Protein AF-A0A2M8PL30-F1 (afdb_monomer)

Nearest PDB structures (foldseek):
  5jos-assembly1_A  TM=9.582E-01  e=1.089E-04  synthetic construct
  6wup-assembly1_A  TM=9.453E-01  e=1.089E-04  synthetic construct
  5tuj-assembly1_C  TM=9.606E-01  e=1.430E-04  unidentified
  6svf-assembly1_A  TM=9.365E-01  e=1.089E-04  Thermotoga maritima MSB8
  6bqe-assembly1_C  TM=9.621E-01  e=5.214E-04  Pseudomonas aeruginosa

Structure (mmCIF, N/CA/C/O backbone):
data_AF-A0A2M8PL30-F1
#
_entry.id   AF-A0A2M8PL30-F1
#
loop_
_atom_site.group_PDB
_atom_site.id
_atom_site.type_symbol
_atom_site.label_atom_id
_atom_site.label_alt_id
_atom_site.label_comp_id
_atom_site.label_asym_id
_atom_site.label_entity_id
_atom_site.label_seq_id
_atom_site.pdbx_PDB_ins_code
_atom_site.Cartn_x
_atom_site.Cartn_y
_atom_site.Cartn_z
_atom_site.occupancy
_atom_site.B_iso_or_equiv
_atom_site.auth_seq_id
_atom_site.auth_comp_id
_atom_site.auth_asym_id
_atom_site.auth_atom_id
_atom_site.pdbx_PDB_model_num
ATOM 1 N N . MET A 1 1 ? 28.197 27.967 27.661 1.00 59.06 1 MET A N 1
ATOM 2 C CA . MET A 1 1 ? 27.231 27.358 26.711 1.00 59.06 1 MET A CA 1
ATOM 3 C C . MET A 1 1 ? 25.928 26.830 27.329 1.00 59.06 1 MET A C 1
ATOM 5 O O . MET A 1 1 ? 24.943 26.802 26.609 1.00 59.06 1 MET A O 1
ATOM 9 N N . MET A 1 2 ? 25.838 26.479 28.623 1.00 58.34 2 MET A N 1
ATOM 10 C CA . MET A 1 2 ? 24.555 26.060 29.242 1.00 58.34 2 MET A CA 1
ATOM 11 C C . MET A 1 2 ? 23.540 27.201 29.469 1.00 58.34 2 MET A C 1
ATOM 13 O O . MET A 1 2 ? 22.342 26.984 29.352 1.00 58.34 2 MET A O 1
ATOM 17 N N . LYS A 1 3 ? 24.000 28.436 29.721 1.00 50.94 3 LYS A N 1
ATOM 18 C CA . LYS A 1 3 ? 23.126 29.600 29.983 1.00 50.94 3 LYS A CA 1
ATOM 19 C C . LYS A 1 3 ? 22.317 30.056 28.756 1.00 50.94 3 LYS A C 1
ATOM 21 O O . LYS A 1 3 ? 21.175 30.465 28.899 1.00 50.94 3 LYS A O 1
ATOM 26 N N . ILE A 1 4 ? 22.877 29.907 27.553 1.00 60.88 4 ILE A N 1
ATOM 27 C CA . ILE A 1 4 ? 22.207 30.225 26.278 1.00 60.88 4 ILE A CA 1
ATOM 28 C C . ILE A 1 4 ? 21.094 29.220 25.942 1.00 60.88 4 ILE A C 1
ATOM 30 O O . ILE A 1 4 ? 20.073 29.605 25.386 1.00 60.88 4 ILE A O 1
ATOM 34 N N . ARG A 1 5 ? 21.244 27.950 26.347 1.00 57.50 5 ARG A N 1
ATOM 35 C CA . ARG A 1 5 ? 20.216 26.910 26.165 1.00 57.50 5 ARG A CA 1
ATOM 36 C C . ARG A 1 5 ? 19.041 27.076 27.133 1.00 57.50 5 ARG A C 1
ATOM 38 O O . ARG A 1 5 ? 17.899 26.889 26.737 1.00 57.50 5 ARG A O 1
ATOM 45 N N . ILE A 1 6 ? 19.318 27.492 28.371 1.00 62.59 6 ILE A N 1
ATOM 46 C CA . ILE A 1 6 ? 18.287 27.808 29.373 1.00 62.59 6 ILE A CA 1
ATOM 47 C C . ILE A 1 6 ? 17.517 29.079 28.977 1.00 62.59 6 ILE A C 1
ATOM 49 O O . ILE A 1 6 ? 16.296 29.110 29.084 1.00 62.59 6 ILE A O 1
ATOM 53 N N . LEU A 1 7 ? 18.204 30.093 28.436 1.00 59.16 7 LEU A N 1
ATOM 54 C CA . LEU A 1 7 ? 17.562 31.317 27.945 1.00 59.16 7 LEU A CA 1
ATOM 55 C C . LEU A 1 7 ? 16.676 31.060 26.710 1.00 59.16 7 LEU A C 1
ATOM 57 O O . LEU A 1 7 ? 15.587 31.618 26.616 1.00 59.16 7 LEU A O 1
ATOM 61 N N . ALA A 1 8 ? 17.097 30.169 25.805 1.00 61.31 8 ALA A N 1
ATOM 62 C CA . ALA A 1 8 ? 16.302 29.771 24.640 1.00 61.31 8 ALA A CA 1
ATOM 63 C C . ALA A 1 8 ? 15.040 28.966 25.014 1.00 61.31 8 ALA A C 1
ATOM 65 O O . ALA A 1 8 ? 13.992 29.160 24.403 1.00 61.31 8 ALA A O 1
ATOM 66 N N . LEU A 1 9 ? 15.105 28.111 26.043 1.00 60.62 9 LEU A N 1
ATOM 67 C CA . LEU A 1 9 ? 13.943 27.353 26.530 1.00 60.62 9 LEU A CA 1
ATOM 68 C C . LEU A 1 9 ? 12.909 28.245 27.239 1.00 60.62 9 LEU A C 1
ATOM 70 O O . LEU A 1 9 ? 11.710 28.053 27.049 1.00 60.62 9 LEU A O 1
ATOM 74 N N . ILE A 1 10 ? 13.351 29.265 27.984 1.00 64.31 10 ILE A N 1
ATOM 75 C CA . ILE A 1 10 ? 12.450 30.241 28.625 1.00 64.31 10 ILE A CA 1
ATOM 76 C C . ILE A 1 10 ? 11.793 31.156 27.576 1.00 64.31 10 ILE A C 1
ATOM 78 O O . ILE A 1 10 ? 10.598 31.428 27.665 1.00 64.31 10 ILE A O 1
ATOM 82 N N . ALA A 1 11 ? 12.534 31.565 26.540 1.00 59.12 11 ALA A N 1
ATOM 83 C CA . ALA A 1 11 ? 11.985 32.346 25.430 1.00 59.12 11 ALA A CA 1
ATOM 84 C C . ALA A 1 11 ? 10.954 31.553 24.602 1.00 59.12 11 ALA A C 1
ATOM 86 O O . ALA A 1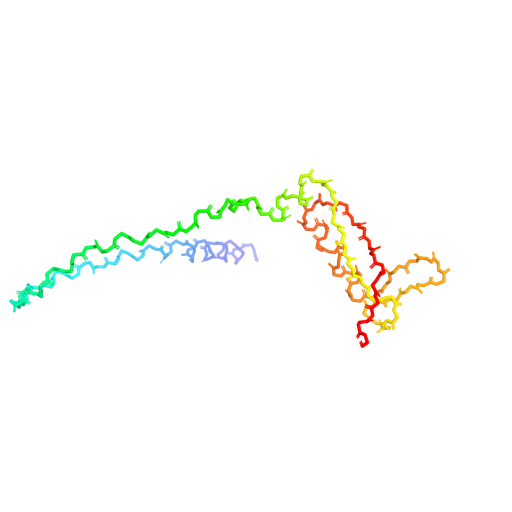 11 ? 9.939 32.109 24.193 1.00 59.12 11 ALA A O 1
ATOM 87 N N . CYS A 1 12 ? 11.164 30.246 24.407 1.00 50.03 12 CYS A N 1
ATOM 88 C CA . CYS A 1 12 ? 10.212 29.381 23.703 1.00 50.03 12 CYS A CA 1
ATOM 89 C C . CYS A 1 12 ? 8.934 29.134 24.532 1.00 50.03 12 CYS A C 1
ATOM 91 O O . CYS A 1 12 ? 7.838 29.094 23.980 1.00 50.03 12 CYS A O 1
ATOM 93 N N . SER A 1 13 ? 9.052 29.084 25.865 1.00 55.06 13 SER A N 1
ATOM 94 C CA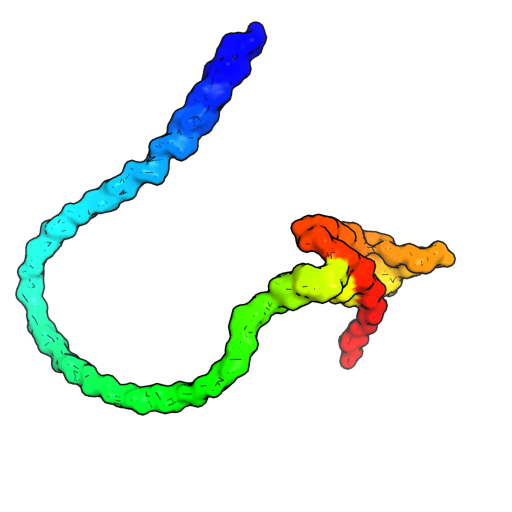 . SER A 1 13 ? 7.907 28.961 26.778 1.00 55.06 13 SER A CA 1
ATOM 95 C C . SER A 1 13 ? 7.035 30.223 26.860 1.00 55.06 13 SER A C 1
ATOM 97 O O . SER A 1 13 ? 5.854 30.108 27.173 1.00 55.06 13 SER A O 1
ATOM 99 N N . PHE A 1 14 ? 7.576 31.413 26.574 1.00 54.91 14 PHE A N 1
ATOM 100 C CA . PHE A 1 14 ? 6.814 32.673 26.597 1.00 54.91 14 PHE A CA 1
ATOM 101 C C . PHE A 1 14 ? 5.983 32.910 25.323 1.00 54.91 14 PHE A C 1
ATOM 103 O O . PHE A 1 14 ? 5.012 33.660 25.352 1.00 54.91 14 PHE A O 1
ATOM 110 N N . ILE A 1 15 ? 6.321 32.247 24.212 1.00 56.84 15 ILE A N 1
ATOM 111 C CA . ILE A 1 15 ? 5.598 32.372 22.932 1.00 56.84 15 ILE A CA 1
ATOM 112 C C . ILE A 1 15 ? 4.302 31.535 22.933 1.00 56.84 15 ILE A C 1
ATOM 114 O O . ILE A 1 15 ? 3.349 31.872 22.238 1.00 56.84 15 ILE A O 1
ATOM 118 N N . LEU A 1 16 ? 4.219 30.500 23.777 1.00 49.47 16 LEU A N 1
ATOM 119 C CA . LEU A 1 16 ? 3.036 29.642 23.938 1.00 49.47 16 LEU A CA 1
ATOM 120 C C . LEU A 1 16 ? 1.937 30.230 24.847 1.00 49.47 16 LEU A C 1
ATOM 122 O O . LEU A 1 16 ? 0.854 29.656 24.908 1.00 49.47 16 LEU A O 1
ATOM 126 N N . PHE A 1 17 ? 2.178 31.357 25.531 1.00 47.84 17 PHE A N 1
ATOM 127 C CA . PHE A 1 17 ? 1.232 31.930 26.508 1.00 47.84 17 PHE A CA 1
ATOM 128 C C . PHE A 1 17 ? 0.526 33.220 26.049 1.00 47.84 17 PHE A C 1
ATOM 130 O O . PHE A 1 17 ? -0.310 33.748 26.775 1.00 47.84 17 PHE A O 1
ATOM 137 N N . SER A 1 18 ? 0.818 33.726 24.846 1.00 45.44 18 SER A N 1
ATOM 138 C CA . SER A 1 18 ? 0.297 35.024 24.372 1.00 45.44 18 SER A CA 1
ATOM 139 C C . SER A 1 18 ? -0.940 34.938 23.472 1.00 45.44 18 SER A C 1
ATOM 141 O O . SER A 1 18 ? -1.315 35.939 22.868 1.00 45.44 18 SER A O 1
ATOM 143 N N . PHE A 1 19 ? -1.604 33.782 23.378 1.00 48.84 19 PHE A N 1
ATOM 144 C CA . PHE A 1 19 ? -2.864 33.652 22.636 1.00 48.84 19 PHE A CA 1
ATOM 145 C C . PHE A 1 19 ? -4.064 33.512 23.583 1.00 48.84 19 PHE A C 1
ATOM 147 O O . PHE A 1 19 ? -4.800 32.532 23.554 1.00 48.84 19 PHE A O 1
ATOM 154 N N . VAL A 1 20 ? -4.255 34.516 24.441 1.00 49.25 20 VAL A N 1
ATOM 155 C CA . VAL A 1 20 ? -5.558 34.823 25.047 1.00 49.25 20 VAL A CA 1
ATOM 156 C C . VAL A 1 20 ? -5.861 36.280 24.693 1.00 49.25 20 VAL A C 1
ATOM 158 O O . VAL A 1 20 ? -5.512 37.232 25.383 1.00 49.25 20 VAL A O 1
ATOM 161 N N . GLY A 1 21 ? -6.377 36.453 23.478 1.00 43.69 21 GLY A N 1
ATOM 162 C CA . GLY A 1 21 ? -6.950 37.709 23.021 1.00 43.69 21 GLY A CA 1
ATOM 163 C C . GLY A 1 21 ? -8.422 37.711 23.395 1.00 43.69 21 GLY A C 1
ATOM 164 O O . GLY A 1 21 ? -9.236 37.155 22.663 1.00 43.69 21 GLY A O 1
ATOM 165 N N . GLU A 1 22 ? -8.733 38.296 24.548 1.00 49.00 22 GLU A N 1
ATOM 166 C CA . GLU A 1 22 ? -10.085 38.679 24.948 1.00 49.00 22 GLU A CA 1
ATOM 167 C C . GLU A 1 22 ? -10.613 39.663 23.889 1.00 49.00 22 GLU A C 1
ATOM 169 O O . GLU A 1 22 ? -10.175 40.814 23.811 1.00 49.00 22 GLU A O 1
ATOM 174 N N . GLY A 1 23 ? -11.480 39.185 22.996 1.00 44.78 23 GLY A N 1
ATOM 175 C CA . GLY A 1 23 ? -12.145 40.030 22.012 1.00 44.78 23 GLY A CA 1
ATOM 176 C C . GLY A 1 23 ? -13.004 41.055 22.742 1.00 44.78 23 GLY A C 1
ATOM 177 O O . GLY A 1 23 ? -13.980 40.693 23.391 1.00 44.78 23 GLY A O 1
ATOM 178 N N . GLN A 1 24 ? -12.614 42.326 22.666 1.00 37.12 24 GLN A N 1
ATOM 179 C CA . GLN A 1 24 ? -13.366 43.435 23.236 1.00 37.12 24 GLN A CA 1
ATOM 180 C C . GLN A 1 24 ?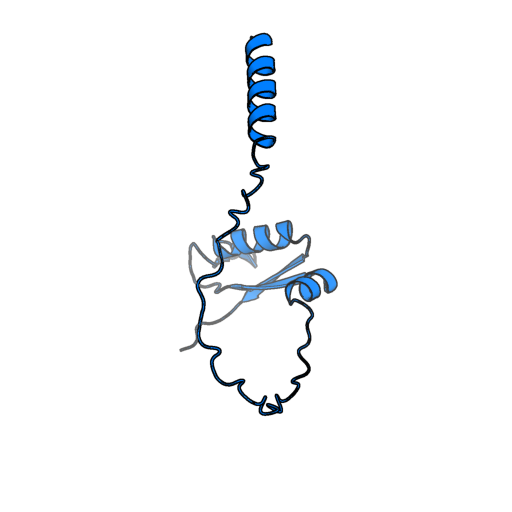 -14.750 43.499 22.581 1.00 37.12 24 GLN A C 1
ATOM 182 O O . GLN A 1 24 ? -14.868 43.818 21.399 1.00 37.12 24 GLN A O 1
ATOM 187 N N . SER A 1 25 ? -15.797 43.217 23.352 1.00 40.25 25 SER A N 1
ATOM 188 C CA . SER A 1 25 ? -17.175 43.522 22.975 1.00 40.25 25 SER A CA 1
ATOM 189 C C . SER A 1 25 ? -17.330 45.042 22.894 1.00 40.25 25 SER A C 1
ATOM 191 O O . SER A 1 25 ? -17.333 45.723 23.917 1.00 40.25 25 SER A O 1
ATOM 193 N N . GLN A 1 26 ? -17.417 45.586 21.681 1.00 41.00 26 GLN A N 1
ATOM 194 C CA . GLN A 1 26 ? -17.907 46.945 21.471 1.00 41.00 26 GLN A CA 1
ATOM 195 C C . GLN A 1 26 ? -19.434 46.907 21.580 1.00 41.00 26 GLN A C 1
ATOM 197 O O . GLN A 1 26 ? -20.098 46.268 20.768 1.00 41.00 26 GLN A O 1
ATOM 202 N N . GLU A 1 27 ? -19.987 47.560 22.602 1.00 50.00 27 GLU A N 1
ATOM 203 C CA . GLU A 1 27 ? -21.415 47.873 22.667 1.00 50.00 27 GLU A CA 1
ATOM 204 C C . GLU A 1 27 ? -21.733 48.884 21.556 1.00 50.00 27 GLU A C 1
ATOM 206 O O . GLU A 1 27 ? -21.381 50.061 21.634 1.00 50.00 27 GLU A O 1
ATOM 211 N N . GLU A 1 28 ? -22.330 48.393 20.472 1.00 57.09 28 GLU A N 1
ATOM 212 C CA . GLU A 1 28 ? -22.836 49.197 19.365 1.00 57.09 28 GLU A CA 1
ATOM 213 C C . GLU A 1 28 ? -24.248 49.689 19.724 1.00 57.09 28 GLU A C 1
ATOM 215 O O . GLU A 1 28 ? -25.170 48.894 19.911 1.00 57.09 28 GLU A O 1
ATOM 220 N N . GLU A 1 29 ? -24.406 51.007 19.879 1.00 61.91 29 GLU A N 1
ATOM 221 C CA . GLU A 1 29 ? -25.697 51.658 20.139 1.00 61.91 29 GLU A CA 1
ATOM 222 C C . GLU A 1 29 ? -26.721 51.277 19.048 1.00 61.91 29 GLU A C 1
ATOM 224 O O . GLU A 1 29 ? -26.424 51.398 17.853 1.00 61.91 29 GLU A O 1
ATOM 229 N N . PRO A 1 30 ? -27.937 50.824 19.411 1.00 58.44 30 PRO A N 1
ATOM 230 C CA . PRO A 1 30 ? -28.884 50.298 18.440 1.00 58.44 30 PRO A CA 1
ATOM 231 C C . PRO A 1 30 ? -29.453 51.415 17.558 1.00 58.44 30 PRO A C 1
ATOM 233 O O . PRO A 1 30 ? -30.249 52.248 17.993 1.00 58.44 30 PRO A O 1
ATOM 236 N N . VAL A 1 31 ? -29.101 51.388 16.272 1.00 68.00 31 VAL A N 1
ATOM 237 C CA . VAL A 1 31 ? -29.762 52.207 15.2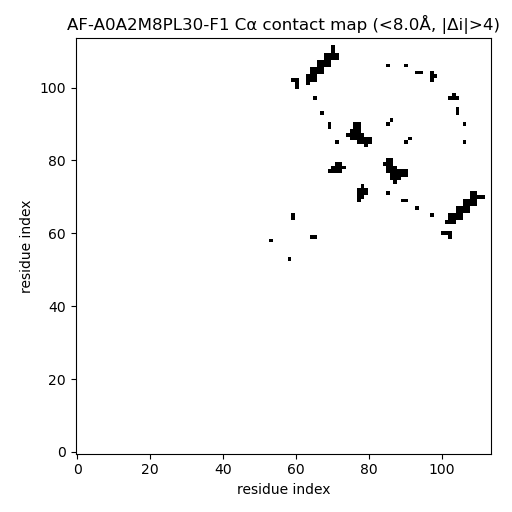50 1.00 68.00 31 VAL A CA 1
ATOM 238 C C . VAL A 1 31 ? -31.195 51.681 15.052 1.00 68.00 31 VAL A C 1
ATOM 240 O O . VAL A 1 31 ? -31.374 50.479 14.821 1.00 68.00 31 VAL A O 1
ATOM 243 N N . PRO A 1 32 ? -32.242 52.530 15.109 1.00 63.41 32 PRO A N 1
ATOM 244 C CA . PRO A 1 32 ? -33.618 52.079 14.935 1.00 63.41 32 PRO A CA 1
ATOM 245 C C . PRO A 1 32 ? -33.794 51.473 13.541 1.00 63.41 32 PRO A C 1
ATOM 247 O O . PRO A 1 32 ? -33.723 52.178 12.535 1.00 63.41 32 PRO A O 1
ATOM 250 N N . THR A 1 33 ? -34.025 50.163 13.475 1.00 71.44 33 THR A N 1
ATOM 251 C CA . THR A 1 33 ? -34.257 49.462 12.209 1.00 71.44 33 THR A CA 1
ATOM 252 C C . THR A 1 33 ? -35.731 49.085 12.105 1.00 71.44 33 THR A C 1
ATOM 254 O O . THR A 1 33 ? -36.325 48.590 13.063 1.00 71.44 33 THR A O 1
ATOM 257 N N . LEU A 1 34 ? -36.339 49.321 10.939 1.00 69.75 34 LEU A N 1
ATOM 258 C CA . LEU A 1 34 ? -37.680 48.824 10.636 1.00 69.75 34 LEU A CA 1
ATOM 259 C C . LEU A 1 34 ? -37.646 47.291 10.631 1.00 69.75 34 LEU A C 1
ATOM 261 O O . LEU A 1 34 ? -36.869 46.698 9.886 1.00 69.75 34 LEU A O 1
ATOM 265 N N . VAL A 1 35 ? -38.474 46.656 11.465 1.00 72.19 35 VAL A N 1
ATOM 266 C CA . VAL A 1 35 ? -38.543 45.192 11.549 1.00 72.19 35 VAL A CA 1
ATOM 267 C C . VAL A 1 35 ? -39.004 44.603 10.208 1.00 72.19 35 VAL A C 1
ATOM 269 O O . VAL A 1 35 ? -40.102 44.928 9.747 1.00 72.19 35 VAL A O 1
ATOM 272 N N . PRO A 1 36 ? -38.200 43.744 9.557 1.00 71.56 36 PRO A N 1
ATOM 273 C CA . PRO A 1 36 ? -38.647 43.031 8.369 1.00 71.56 36 PRO A CA 1
ATOM 274 C C . PRO A 1 36 ? -39.737 42.011 8.750 1.00 71.56 36 PRO A C 1
ATOM 276 O O . PRO A 1 36 ? -39.704 41.460 9.854 1.00 71.56 36 PRO A O 1
ATOM 279 N N . PRO A 1 37 ? -40.713 41.736 7.865 1.00 69.56 37 PRO A N 1
ATOM 280 C CA . PRO A 1 37 ? -41.763 40.763 8.145 1.00 69.56 37 PRO A CA 1
ATOM 281 C C . PRO A 1 37 ? -41.169 39.370 8.405 1.00 69.56 37 PRO A C 1
ATOM 283 O O . PRO A 1 37 ? -40.317 38.890 7.657 1.00 69.56 37 PRO A O 1
ATOM 286 N N . THR A 1 38 ? -41.628 38.717 9.476 1.00 76.56 38 THR A N 1
ATOM 287 C CA . THR A 1 38 ? -41.190 37.372 9.868 1.00 76.56 38 THR A CA 1
ATOM 288 C C . THR A 1 38 ? -41.634 36.343 8.827 1.00 76.56 38 THR A C 1
ATOM 290 O O . THR A 1 38 ? -42.829 36.168 8.589 1.00 76.56 38 THR A O 1
ATOM 293 N N . LEU A 1 39 ? -40.678 35.642 8.213 1.00 72.44 39 LEU A N 1
ATOM 294 C CA . LEU A 1 39 ? -40.967 34.522 7.315 1.00 72.44 39 LEU A CA 1
ATOM 295 C C . LEU A 1 39 ? -41.595 33.365 8.107 1.00 72.44 39 LEU A C 1
ATOM 297 O O . LEU A 1 39 ? -41.064 32.951 9.137 1.00 72.44 39 LEU A O 1
ATOM 301 N N . VAL A 1 40 ? -42.713 32.824 7.617 1.00 77.94 40 VAL A N 1
ATOM 302 C CA . VAL A 1 40 ? -43.344 31.625 8.191 1.00 77.94 40 VAL A CA 1
ATOM 303 C C . VAL A 1 40 ? -42.524 30.393 7.775 1.00 77.94 40 VAL A C 1
ATOM 305 O O . VAL A 1 40 ? -42.304 30.208 6.574 1.00 77.94 40 VAL A O 1
ATOM 308 N 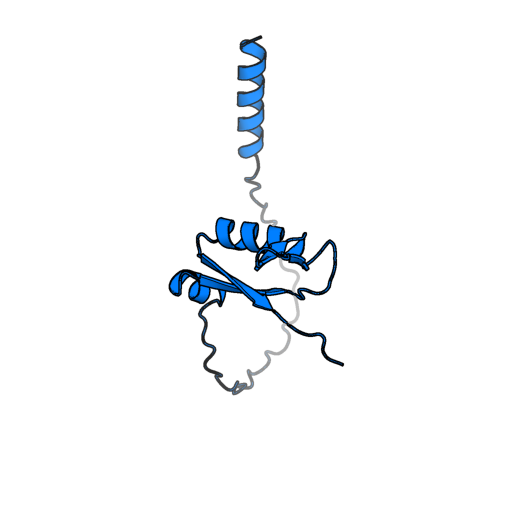N . PRO A 1 41 ? -42.068 29.534 8.709 1.00 69.75 41 PRO A N 1
ATOM 309 C CA . PRO A 1 41 ? -41.284 28.355 8.357 1.00 69.75 41 PRO A CA 1
ATOM 310 C C . PRO A 1 41 ? -42.123 27.377 7.530 1.00 69.75 41 PRO A C 1
ATOM 312 O O . PRO A 1 41 ? -43.101 26.811 8.013 1.00 69.75 41 PRO A O 1
ATOM 315 N N . THR A 1 42 ? -41.731 27.149 6.278 1.00 72.31 42 THR A N 1
ATOM 316 C CA . THR A 1 42 ? -42.229 26.002 5.511 1.00 72.31 42 THR A CA 1
ATOM 317 C C . THR A 1 42 ? -41.489 24.766 6.014 1.00 72.31 42 THR A C 1
ATOM 319 O O . THR A 1 42 ? -40.261 24.721 5.949 1.00 72.31 42 THR A O 1
ATOM 322 N N . ALA A 1 43 ? -42.211 23.780 6.551 1.00 71.69 43 ALA A N 1
ATOM 323 C CA . ALA A 1 43 ? -41.614 22.529 7.007 1.00 71.69 43 ALA A CA 1
ATOM 324 C C . ALA A 1 43 ? -41.065 21.750 5.801 1.00 71.69 43 ALA A C 1
ATOM 326 O O . ALA A 1 43 ? -41.807 21.108 5.061 1.00 71.69 43 ALA A O 1
ATOM 327 N N . VAL A 1 44 ? -39.752 21.834 5.589 1.00 70.94 44 VAL A N 1
ATOM 328 C CA . VAL A 1 44 ? -39.044 21.028 4.594 1.00 70.94 44 VAL A CA 1
ATOM 329 C C . VAL A 1 44 ? -38.965 19.601 5.131 1.00 70.94 44 VAL A C 1
ATOM 331 O O . VAL A 1 44 ? -38.256 19.329 6.098 1.00 70.94 44 VAL A O 1
ATOM 334 N N . THR A 1 45 ? -39.713 18.677 4.529 1.00 66.19 45 THR A N 1
ATOM 335 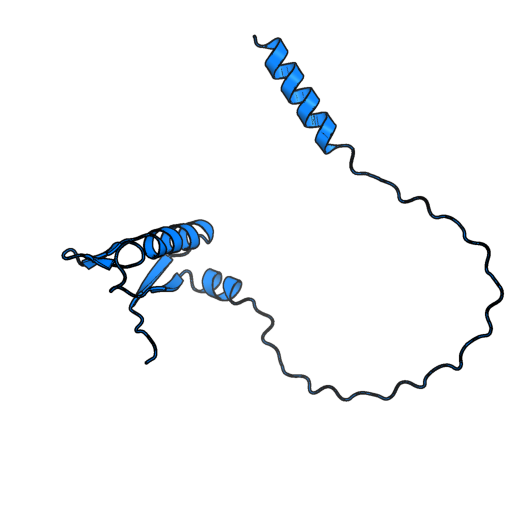C CA . THR A 1 45 ? -39.555 17.243 4.793 1.00 66.19 45 THR A CA 1
ATOM 336 C C . THR A 1 45 ? -38.283 16.760 4.104 1.00 66.19 45 THR A C 1
ATOM 338 O O . THR A 1 45 ? -38.300 16.347 2.946 1.00 66.19 45 THR A O 1
ATOM 341 N N . THR A 1 46 ? -37.155 16.850 4.805 1.00 66.81 46 THR A N 1
ATOM 342 C CA . THR A 1 46 ? -35.890 16.273 4.346 1.00 66.81 46 THR A CA 1
ATOM 343 C C . THR A 1 46 ? -35.963 14.753 4.507 1.00 66.81 46 THR A C 1
ATOM 345 O O . THR A 1 46 ? -36.222 14.289 5.621 1.00 66.81 46 THR A O 1
ATOM 348 N N . PRO A 1 47 ? -35.745 13.947 3.452 1.00 67.50 47 PRO A N 1
ATOM 349 C CA . PRO A 1 47 ? -35.636 12.505 3.616 1.00 67.50 47 PRO A CA 1
ATOM 350 C C . PRO A 1 47 ? -34.457 12.211 4.548 1.00 67.50 47 PRO A C 1
ATOM 352 O O . PRO A 1 47 ? -33.312 12.557 4.256 1.00 67.50 47 PRO A O 1
ATOM 355 N N . THR A 1 48 ? -34.733 11.583 5.689 1.00 60.47 48 THR A N 1
ATOM 356 C CA . THR A 1 48 ? -33.706 11.091 6.606 1.00 60.47 48 THR A CA 1
ATOM 357 C C . THR A 1 48 ? -33.054 9.867 5.980 1.00 60.47 48 THR A C 1
ATOM 359 O O . THR A 1 48 ? -33.459 8.733 6.223 1.00 60.47 48 THR A O 1
ATOM 362 N N . SER A 1 49 ? -32.055 10.100 5.132 1.00 65.62 49 SER A N 1
ATOM 363 C CA . SER A 1 49 ? -31.094 9.063 4.781 1.00 65.62 49 SER A CA 1
ATOM 364 C C . SER A 1 49 ? -30.374 8.675 6.071 1.00 65.62 49 SER A C 1
ATOM 366 O O . SER A 1 49 ? -29.806 9.535 6.746 1.00 65.62 49 SER A O 1
ATOM 368 N N . SER A 1 50 ? -30.446 7.409 6.474 1.00 65.50 50 SER A N 1
ATOM 369 C CA . SER A 1 50 ? -29.672 6.909 7.606 1.00 65.50 50 SER A CA 1
ATOM 370 C C . SER A 1 50 ? -28.200 6.872 7.194 1.00 65.50 50 SER A C 1
ATOM 372 O O . SER A 1 50 ? -27.712 5.858 6.692 1.00 65.50 50 SER A O 1
ATOM 374 N N . LEU A 1 51 ? -27.498 7.998 7.346 1.00 67.06 51 LEU A N 1
ATOM 375 C CA . LEU A 1 51 ? -26.053 8.036 7.185 1.00 67.06 51 LEU A CA 1
ATOM 376 C C . LEU A 1 51 ? -25.444 7.159 8.280 1.00 67.06 51 LEU A C 1
ATOM 378 O O . LEU A 1 51 ? -25.583 7.442 9.470 1.00 67.06 51 LEU A O 1
ATOM 382 N N . ASN A 1 52 ? -24.747 6.099 7.874 1.00 67.88 52 ASN A N 1
ATOM 383 C CA . ASN A 1 52 ? -23.740 5.489 8.725 1.00 67.88 52 ASN A CA 1
ATOM 384 C C . ASN A 1 52 ? -22.711 6.585 9.052 1.00 67.88 52 ASN A C 1
ATOM 386 O O . ASN A 1 52 ? -21.917 6.964 8.195 1.00 67.88 52 ASN A O 1
ATOM 390 N N . ASN A 1 53 ? -22.785 7.138 10.263 1.00 77.00 53 ASN A N 1
ATOM 391 C CA . ASN A 1 53 ? -21.931 8.239 10.709 1.00 77.00 53 ASN A CA 1
ATOM 392 C C . ASN A 1 53 ? -20.540 7.758 11.173 1.00 77.00 53 ASN A C 1
ATOM 394 O O . ASN A 1 53 ? -19.773 8.519 11.760 1.00 77.00 53 ASN A O 1
ATOM 398 N N . THR A 1 54 ? -20.203 6.483 10.971 1.00 83.69 54 THR A N 1
ATOM 399 C CA . THR A 1 54 ? -18.881 5.961 11.312 1.00 83.69 54 THR A CA 1
ATOM 400 C C . THR A 1 54 ? -17.886 6.303 10.208 1.00 83.69 54 THR A C 1
ATOM 402 O O . THR A 1 54 ? -18.068 5.946 9.045 1.00 83.69 54 THR A O 1
ATOM 405 N N . SER A 1 55 ? -16.796 6.972 10.587 1.00 91.50 55 SER A N 1
ATOM 406 C CA . SER A 1 55 ? -15.685 7.265 9.680 1.00 91.50 55 SER A CA 1
ATOM 407 C C . SER A 1 55 ? -15.093 5.981 9.087 1.00 91.50 55 SER A C 1
ATOM 409 O O . SER A 1 55 ? -14.904 4.989 9.791 1.00 91.50 55 SER A O 1
ATOM 411 N N . ASN A 1 56 ? -14.720 6.010 7.805 1.00 92.31 56 ASN A N 1
ATOM 412 C CA . ASN A 1 56 ? -13.992 4.900 7.183 1.00 92.31 56 ASN A CA 1
ATOM 413 C C . ASN A 1 56 ? -12.651 4.627 7.875 1.00 92.31 56 ASN A C 1
ATOM 415 O O . ASN A 1 56 ? -12.257 3.471 7.968 1.00 92.31 56 ASN A O 1
ATOM 419 N N . LEU A 1 57 ? -11.993 5.655 8.423 1.00 93.12 57 LEU A N 1
ATOM 420 C CA . LEU A 1 57 ? -10.772 5.458 9.206 1.00 93.12 57 LEU A CA 1
ATOM 421 C C . LEU A 1 57 ? -11.053 4.659 10.483 1.00 93.12 57 LEU A C 1
ATOM 423 O O . LEU A 1 57 ? -10.305 3.743 10.796 1.00 93.12 57 LEU A O 1
ATOM 427 N N . ALA A 1 58 ? -12.163 4.945 11.172 1.00 94.88 58 ALA A N 1
ATOM 428 C CA . ALA A 1 58 ? -12.554 4.185 12.359 1.00 94.88 58 ALA A CA 1
ATOM 429 C C . ALA A 1 58 ? -12.822 2.710 12.019 1.00 94.88 58 ALA A C 1
ATOM 431 O O . ALA A 1 58 ? -12.492 1.828 12.804 1.00 94.88 58 ALA A O 1
ATOM 432 N N . ARG A 1 59 ? -13.364 2.433 10.825 1.00 94.62 59 ARG A N 1
ATOM 433 C CA . ARG A 1 59 ? -13.531 1.061 10.323 1.00 94.62 59 ARG A CA 1
ATOM 434 C C . ARG A 1 59 ? -12.187 0.386 10.050 1.00 94.62 59 ARG A C 1
ATOM 436 O O . ARG A 1 59 ? -11.978 -0.716 10.525 1.00 94.62 59 ARG A O 1
ATOM 443 N N . VAL A 1 60 ? -11.260 1.061 9.368 1.00 96.75 60 VAL A N 1
ATOM 444 C CA . VAL A 1 60 ? -9.902 0.540 9.114 1.00 96.75 60 VAL A CA 1
ATOM 445 C C . VAL A 1 60 ? -9.163 0.236 10.421 1.00 96.75 60 VAL A C 1
ATOM 447 O O . VAL A 1 60 ? -8.557 -0.821 10.554 1.00 96.75 60 VAL A O 1
ATOM 450 N N . GLN A 1 61 ? -9.255 1.129 11.409 1.00 96.50 61 GLN A N 1
ATOM 451 C CA . GLN A 1 61 ? -8.666 0.918 12.734 1.00 96.50 61 GLN A CA 1
ATOM 452 C C . GLN A 1 61 ? -9.312 -0.259 13.474 1.00 96.50 61 GLN A C 1
ATOM 454 O O . GLN A 1 61 ? -8.611 -1.029 14.122 1.00 96.50 61 GLN A O 1
ATOM 459 N N . GLN A 1 62 ? -10.634 -0.418 13.360 1.00 96.69 62 GLN A N 1
ATOM 460 C CA . GLN A 1 62 ? -11.363 -1.546 13.941 1.00 96.69 62 GLN A CA 1
ATOM 461 C C . GLN A 1 62 ? -11.009 -2.883 13.273 1.00 96.69 62 GLN A C 1
ATOM 463 O O . GLN A 1 62 ? -10.921 -3.899 13.963 1.00 96.69 62 GLN A O 1
ATOM 468 N N . ASP A 1 63 ? -10.822 -2.882 11.952 1.00 97.12 63 ASP A N 1
ATOM 469 C CA . ASP A 1 63 ? -10.461 -4.061 11.161 1.00 97.12 63 ASP A CA 1
ATOM 470 C C . ASP A 1 63 ? -8.975 -4.431 11.334 1.00 97.12 63 ASP A C 1
ATOM 472 O O . ASP A 1 63 ? -8.591 -5.577 11.110 1.00 97.12 63 ASP A O 1
ATOM 476 N N . GLY A 1 64 ? -8.135 -3.470 11.736 1.00 98.31 64 GLY A N 1
ATOM 477 C CA . GLY A 1 64 ? -6.700 -3.658 11.959 1.00 98.31 64 GLY A CA 1
ATOM 478 C C . GLY A 1 64 ? -5.876 -3.797 10.677 1.00 98.31 64 GLY A C 1
ATOM 479 O O . GLY A 1 64 ? -4.687 -4.092 10.755 1.00 98.31 64 GLY A O 1
ATOM 480 N N . VAL A 1 65 ? -6.480 -3.578 9.505 1.00 98.50 65 VAL A N 1
ATOM 481 C CA . VAL A 1 65 ? -5.823 -3.689 8.198 1.00 98.50 65 VAL A CA 1
ATOM 482 C C . VAL A 1 65 ? -6.303 -2.599 7.243 1.00 98.50 65 VA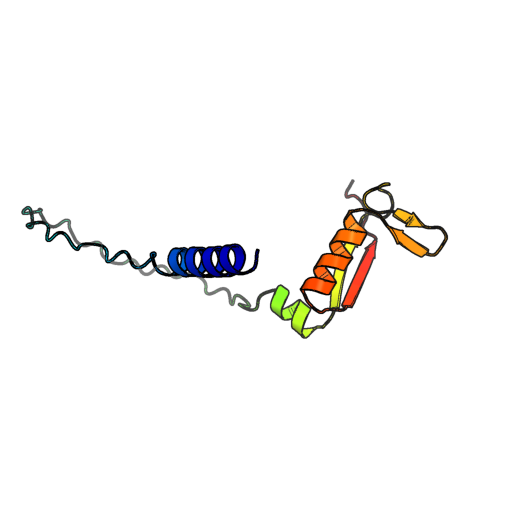L A C 1
ATOM 484 O O . VAL A 1 65 ? -7.501 -2.330 7.125 1.00 98.50 65 VAL A O 1
ATOM 487 N N . VAL A 1 66 ? -5.368 -1.991 6.515 1.00 98.44 66 VAL A N 1
ATOM 488 C CA . VAL A 1 66 ? -5.650 -1.100 5.389 1.00 98.44 66 VAL A CA 1
ATOM 489 C C . VAL A 1 66 ? -5.257 -1.772 4.076 1.00 98.44 66 VAL A C 1
ATOM 491 O O . VAL A 1 66 ? -4.138 -2.250 3.904 1.00 98.44 66 VAL A O 1
ATOM 494 N N . ARG A 1 67 ? -6.189 -1.775 3.118 1.00 98.25 67 ARG A N 1
ATOM 495 C CA . ARG A 1 67 ? -5.956 -2.235 1.744 1.00 98.25 67 ARG A CA 1
ATOM 496 C C . ARG A 1 67 ? -5.721 -1.041 0.835 1.00 98.25 67 ARG A C 1
ATOM 498 O O . ARG A 1 67 ? -6.621 -0.215 0.682 1.00 98.25 67 ARG A O 1
ATOM 505 N N . ILE A 1 68 ? -4.543 -0.955 0.224 1.00 98.19 68 ILE A N 1
ATOM 506 C CA . ILE A 1 68 ? -4.167 0.163 -0.651 1.00 98.19 68 ILE A CA 1
ATOM 507 C C . ILE A 1 68 ? -3.891 -0.365 -2.057 1.00 98.19 68 ILE A C 1
ATOM 509 O O . ILE A 1 68 ? -3.028 -1.217 -2.265 1.00 98.19 68 ILE A O 1
ATOM 513 N N . GLY A 1 69 ? -4.653 0.145 -3.026 1.00 97.81 69 GLY A N 1
ATOM 514 C CA . GLY A 1 69 ? -4.489 -0.182 -4.437 1.00 97.81 69 GLY A CA 1
ATOM 515 C C . GLY A 1 69 ? -3.327 0.587 -5.063 1.00 97.81 69 GLY A C 1
ATOM 516 O O . GLY A 1 69 ? -3.316 1.813 -4.995 1.00 97.81 69 GLY A O 1
ATOM 517 N N . ILE A 1 70 ? -2.385 -0.112 -5.698 1.00 97.62 70 ILE A N 1
ATOM 518 C CA . ILE A 1 70 ? -1.247 0.481 -6.419 1.00 97.62 70 ILE A CA 1
ATOM 519 C C . ILE A 1 70 ? -1.138 -0.159 -7.807 1.00 97.62 70 ILE A C 1
ATOM 521 O O . ILE A 1 70 ? -1.348 -1.362 -7.983 1.00 97.62 70 ILE A O 1
ATOM 525 N N . LEU A 1 71 ? -0.825 0.652 -8.816 1.00 96.88 71 LEU A N 1
ATOM 526 C CA . LEU A 1 71 ? -0.491 0.153 -10.144 1.00 96.88 71 LEU A CA 1
ATOM 527 C C . LEU A 1 71 ? 0.944 -0.384 -10.117 1.00 96.88 71 LEU A C 1
ATOM 529 O O . LEU A 1 71 ? 1.876 0.384 -9.930 1.00 96.88 71 LEU A O 1
ATOM 533 N N . TYR A 1 72 ? 1.133 -1.688 -10.319 1.00 97.25 72 TYR A N 1
ATOM 534 C CA . TYR A 1 72 ? 2.458 -2.334 -10.230 1.00 97.25 72 TYR A CA 1
ATOM 535 C C . TYR A 1 72 ? 3.315 -2.200 -11.495 1.00 97.25 72 TYR A C 1
ATOM 537 O O . TYR A 1 72 ? 4.370 -2.821 -11.607 1.00 97.25 72 TYR A O 1
ATOM 545 N N . SER A 1 73 ? 2.827 -1.449 -12.478 1.00 95.75 73 SER A N 1
ATOM 546 C CA . SER A 1 73 ? 3.457 -1.269 -13.782 1.00 95.75 73 SER A CA 1
ATOM 547 C C . SER A 1 73 ? 3.887 0.180 -14.014 1.00 95.75 73 SER A C 1
ATOM 549 O O . SER A 1 73 ? 3.922 0.614 -15.164 1.00 95.75 73 SER A O 1
ATOM 551 N N . GLU A 1 74 ? 4.133 0.944 -12.947 1.00 96.38 74 GLU A N 1
ATOM 552 C CA . GLU A 1 74 ? 4.522 2.355 -13.009 1.00 96.38 74 GLU A CA 1
ATOM 553 C C . GLU A 1 74 ? 5.878 2.552 -12.309 1.00 96.38 74 GLU A C 1
ATOM 555 O O . GLU A 1 74 ? 5.925 2.815 -11.104 1.00 96.38 74 GLU A O 1
ATOM 560 N N . PRO A 1 75 ? 7.002 2.394 -13.033 1.00 95.44 75 PRO A N 1
ATOM 561 C CA . PRO A 1 75 ? 8.338 2.473 -12.449 1.00 95.44 75 PRO A CA 1
ATOM 562 C C . PRO A 1 75 ? 8.557 3.760 -11.643 1.00 95.44 75 PRO A C 1
ATOM 564 O O . PRO A 1 75 ? 8.082 4.833 -12.007 1.00 95.44 75 PRO A O 1
ATOM 567 N N . SER A 1 76 ? 9.334 3.671 -10.563 1.00 95.44 76 SER A N 1
ATOM 568 C CA . SER A 1 76 ? 9.533 4.722 -9.539 1.00 95.44 76 SER A CA 1
ATOM 569 C C . SER A 1 76 ? 8.343 4.988 -8.605 1.00 95.44 76 SER A C 1
ATOM 571 O O . SER A 1 76 ? 8.576 5.426 -7.479 1.00 95.44 76 SER A O 1
ATOM 573 N N . PHE A 1 77 ? 7.102 4.699 -9.009 1.00 97.31 77 PHE A N 1
ATOM 574 C CA . PHE A 1 77 ? 5.903 4.897 -8.182 1.00 97.31 77 PHE A CA 1
ATOM 575 C C . PHE A 1 77 ? 5.403 3.582 -7.574 1.00 97.31 77 PHE A C 1
ATOM 577 O O . PHE A 1 77 ? 5.317 3.469 -6.353 1.00 97.31 77 PHE A O 1
ATOM 584 N N . GLY A 1 78 ? 5.166 2.570 -8.406 1.00 97.25 78 GLY A N 1
ATOM 585 C CA . GLY A 1 78 ? 4.724 1.237 -8.014 1.00 97.25 78 GLY A CA 1
ATOM 586 C C . GLY A 1 78 ? 5.221 0.180 -8.998 1.00 97.25 78 GLY A C 1
ATOM 587 O O . GLY A 1 78 ? 4.796 0.127 -10.153 1.00 97.25 78 GLY A O 1
ATOM 588 N N . GLU A 1 79 ? 6.111 -0.692 -8.535 1.00 97.38 79 GLU A N 1
ATOM 589 C CA . GLU A 1 79 ? 6.715 -1.751 -9.343 1.00 97.38 79 GLU A CA 1
ATOM 590 C C . GLU A 1 79 ? 6.761 -3.069 -8.570 1.00 97.38 79 GLU A C 1
ATOM 592 O O . GLU A 1 79 ? 7.251 -3.120 -7.441 1.00 97.38 79 GLU A O 1
ATOM 597 N N . LEU A 1 80 ? 6.270 -4.148 -9.188 1.00 97.69 80 LEU A N 1
ATOM 598 C CA . LEU A 1 80 ? 6.444 -5.501 -8.664 1.00 97.69 80 LEU A CA 1
ATOM 599 C C . LEU A 1 80 ? 7.809 -6.054 -9.092 1.00 97.69 80 LEU A C 1
ATOM 601 O O . LEU A 1 80 ? 8.057 -6.301 -10.272 1.00 97.69 80 LEU A O 1
ATOM 605 N N . THR A 1 81 ? 8.687 -6.287 -8.123 1.00 96.81 81 THR A N 1
ATOM 606 C CA . THR A 1 81 ? 10.021 -6.847 -8.363 1.00 96.81 81 THR A CA 1
ATOM 607 C C . THR A 1 81 ? 9.976 -8.355 -8.620 1.00 96.81 81 THR A C 1
ATOM 609 O O . THR A 1 81 ? 9.034 -9.054 -8.244 1.00 96.81 81 THR A O 1
ATOM 612 N N . ILE A 1 82 ? 11.073 -8.908 -9.149 1.00 97.12 82 ILE A N 1
ATOM 613 C CA . ILE A 1 82 ? 11.255 -10.365 -9.314 1.00 97.12 82 ILE A CA 1
ATOM 614 C C . ILE A 1 82 ? 11.194 -11.159 -7.998 1.00 97.12 82 ILE A C 1
ATOM 616 O O . ILE A 1 82 ? 11.037 -12.376 -8.023 1.00 97.12 82 ILE A O 1
ATOM 620 N N . ARG A 1 83 ? 11.355 -10.484 -6.852 1.00 96.75 83 ARG A N 1
ATOM 621 C CA . ARG A 1 83 ? 11.258 -11.084 -5.515 1.00 96.75 83 ARG A CA 1
ATOM 622 C C . ARG A 1 83 ? 9.822 -11.113 -4.984 1.00 96.75 83 ARG A C 1
ATOM 624 O O . ARG A 1 83 ? 9.605 -11.616 -3.890 1.00 96.75 83 ARG A O 1
ATOM 631 N N . GLY A 1 84 ? 8.855 -10.592 -5.742 1.00 95.75 84 GLY A N 1
ATOM 632 C CA . GLY A 1 84 ? 7.462 -10.470 -5.309 1.00 95.75 84 GLY A CA 1
ATOM 633 C C . GLY A 1 84 ? 7.207 -9.282 -4.378 1.00 95.75 84 GLY A C 1
ATOM 634 O O . GLY A 1 84 ? 6.134 -9.187 -3.795 1.00 95.75 84 GLY A O 1
ATOM 635 N N . GLU A 1 85 ? 8.175 -8.376 -4.230 1.00 96.81 85 GLU A N 1
ATOM 636 C CA . GLU A 1 85 ? 8.032 -7.158 -3.427 1.00 96.81 85 GLU A CA 1
ATOM 637 C C . GLU A 1 85 ? 7.498 -6.021 -4.298 1.00 96.81 85 GLU A C 1
ATOM 639 O O . GLU A 1 85 ? 7.982 -5.836 -5.416 1.00 96.81 85 GLU A O 1
ATOM 644 N N . VAL A 1 86 ? 6.555 -5.237 -3.777 1.00 98.00 86 VAL A N 1
ATOM 645 C CA . VAL A 1 86 ? 6.096 -3.996 -4.416 1.00 98.00 86 VAL A CA 1
ATOM 646 C C . VAL A 1 86 ? 6.934 -2.840 -3.878 1.00 98.00 86 VAL A C 1
ATOM 648 O O . VAL A 1 86 ? 6.927 -2.589 -2.669 1.00 98.00 86 VAL A O 1
ATOM 651 N N . ILE A 1 87 ? 7.654 -2.149 -4.759 1.00 98.00 87 ILE A N 1
ATOM 652 C CA . ILE A 1 87 ? 8.543 -1.023 -4.435 1.00 98.00 87 ILE A CA 1
ATOM 653 C C . ILE A 1 87 ? 8.115 0.255 -5.166 1.00 98.00 87 ILE A C 1
ATOM 655 O O . ILE A 1 87 ? 7.314 0.202 -6.097 1.00 98.00 87 ILE A O 1
ATOM 659 N N . GLY A 1 88 ? 8.681 1.393 -4.760 1.00 97.88 88 GLY A N 1
ATOM 660 C CA . GLY A 1 88 ? 8.426 2.704 -5.359 1.00 97.88 88 GLY A CA 1
ATOM 661 C C . GLY A 1 88 ? 7.779 3.678 -4.377 1.00 97.88 88 GLY A C 1
ATOM 662 O O . GLY A 1 88 ? 7.420 3.306 -3.259 1.00 97.88 88 GLY A O 1
ATOM 663 N N . PHE A 1 89 ? 7.640 4.933 -4.801 1.00 98.44 89 PHE A N 1
ATOM 664 C CA . PHE A 1 89 ? 7.125 6.021 -3.971 1.00 98.44 89 PHE A CA 1
ATOM 665 C C . PHE A 1 89 ? 5.747 5.720 -3.361 1.00 98.44 89 PHE A C 1
ATOM 667 O O . PHE A 1 89 ? 5.558 5.928 -2.164 1.00 98.44 89 PHE A O 1
ATOM 674 N N . ASP A 1 90 ? 4.805 5.186 -4.142 1.00 98.19 90 ASP A N 1
ATOM 675 C CA . ASP A 1 90 ? 3.453 4.887 -3.659 1.00 98.19 90 ASP A CA 1
ATOM 676 C C . ASP A 1 90 ? 3.476 3.748 -2.633 1.00 98.19 90 ASP A C 1
ATOM 678 O O . ASP A 1 90 ? 2.738 3.778 -1.649 1.00 98.19 90 ASP A O 1
ATOM 682 N N . ALA A 1 91 ? 4.346 2.752 -2.832 1.00 98.19 91 ALA A N 1
ATOM 683 C CA . ALA A 1 91 ? 4.499 1.633 -1.905 1.00 98.19 91 ALA A CA 1
ATOM 684 C C . ALA A 1 91 ? 5.128 2.083 -0.576 1.00 98.19 91 ALA A C 1
ATOM 686 O O . ALA A 1 91 ? 4.689 1.657 0.495 1.00 98.19 91 ALA A O 1
ATOM 687 N N . ASP A 1 92 ? 6.122 2.971 -0.633 1.00 98.44 92 ASP A N 1
ATOM 688 C CA . ASP A 1 92 ? 6.751 3.572 0.546 1.00 98.44 92 ASP A CA 1
ATOM 689 C C . ASP A 1 92 ? 5.764 4.467 1.307 1.00 98.44 92 ASP A C 1
ATOM 691 O O . ASP A 1 92 ? 5.650 4.367 2.531 1.00 98.44 92 ASP A O 1
ATOM 695 N N . LEU A 1 93 ? 4.982 5.275 0.586 1.00 98.62 93 LEU A N 1
ATOM 696 C CA . LEU A 1 93 ? 3.930 6.110 1.162 1.00 98.62 93 LEU A CA 1
ATOM 697 C C . LEU A 1 93 ? 2.834 5.266 1.825 1.00 98.62 93 LEU A C 1
ATOM 699 O O . LEU A 1 93 ? 2.416 5.570 2.940 1.00 98.62 93 LEU A O 1
ATOM 703 N N . ALA A 1 94 ? 2.396 4.185 1.179 1.00 98.56 94 ALA A N 1
ATOM 704 C CA . ALA A 1 94 ? 1.412 3.261 1.735 1.00 98.56 94 ALA A CA 1
ATOM 705 C C . ALA A 1 94 ? 1.897 2.626 3.049 1.00 98.56 94 ALA A C 1
ATOM 707 O O . ALA A 1 94 ? 1.129 2.551 4.011 1.00 98.56 94 ALA A O 1
ATOM 708 N N . ARG A 1 95 ? 3.178 2.231 3.119 1.00 98.56 95 ARG A N 1
ATOM 709 C CA . ARG A 1 95 ? 3.800 1.718 4.353 1.00 98.56 95 ARG A CA 1
ATOM 710 C C . ARG A 1 95 ? 3.825 2.772 5.456 1.00 98.56 95 ARG A C 1
ATOM 712 O O . ARG A 1 95 ? 3.397 2.472 6.566 1.00 98.56 95 ARG A O 1
ATOM 719 N N . ALA A 1 96 ? 4.216 4.006 5.141 1.00 98.69 96 ALA A N 1
ATOM 720 C CA . ALA A 1 96 ? 4.215 5.101 6.112 1.00 98.69 96 ALA A CA 1
ATOM 721 C C . ALA A 1 96 ? 2.802 5.438 6.630 1.00 98.69 96 ALA A C 1
ATOM 723 O O . ALA A 1 96 ? 2.630 5.726 7.813 1.00 98.69 96 ALA A O 1
ATOM 724 N N . ILE A 1 97 ? 1.780 5.380 5.768 1.00 98.44 97 ILE A N 1
ATOM 725 C CA . ILE A 1 97 ? 0.380 5.596 6.162 1.00 98.44 97 ILE A CA 1
ATOM 726 C C . ILE A 1 97 ? -0.095 4.496 7.117 1.00 98.44 97 ILE A C 1
ATOM 728 O O . ILE A 1 97 ? -0.667 4.806 8.160 1.00 98.44 97 ILE A O 1
ATOM 732 N N . ALA A 1 98 ? 0.147 3.226 6.782 1.00 98.56 98 ALA A N 1
ATOM 733 C CA . ALA A 1 98 ? -0.249 2.100 7.626 1.00 98.56 98 ALA A CA 1
ATOM 734 C C . ALA A 1 98 ? 0.450 2.138 8.996 1.00 98.56 98 ALA A C 1
ATOM 736 O O . ALA A 1 98 ? -0.212 1.984 10.023 1.00 98.56 98 ALA A O 1
ATOM 737 N N . GLU A 1 99 ? 1.751 2.452 9.018 1.00 98.44 99 GLU A N 1
ATOM 738 C CA . GLU A 1 99 ? 2.522 2.655 10.250 1.00 98.44 99 GLU A CA 1
ATOM 739 C C . GLU A 1 99 ? 1.945 3.800 11.093 1.00 98.44 99 GLU A C 1
ATOM 741 O O . GLU A 1 99 ? 1.688 3.623 12.284 1.00 98.44 99 GLU A O 1
ATOM 746 N N . ALA A 1 100 ? 1.662 4.952 10.477 1.00 98.00 100 ALA A N 1
ATOM 747 C CA . ALA A 1 100 ? 1.073 6.099 11.166 1.00 98.00 100 ALA A CA 1
ATOM 748 C C . ALA A 1 100 ? -0.323 5.802 11.740 1.00 98.00 100 ALA A C 1
ATOM 750 O O . ALA A 1 100 ? -0.728 6.406 12.734 1.00 98.00 100 ALA A O 1
ATOM 751 N N . TRP A 1 101 ? -1.072 4.889 11.120 1.00 97.62 101 TRP A N 1
ATOM 752 C CA . TRP A 1 101 ? -2.390 4.458 11.590 1.00 97.62 101 TRP A CA 1
ATOM 753 C C . TRP A 1 101 ? -2.342 3.274 12.559 1.00 97.62 101 TRP A C 1
ATOM 755 O O . TRP A 1 101 ? -3.363 2.985 13.183 1.00 97.62 101 TRP A O 1
ATOM 765 N N . GLY A 1 102 ? -1.185 2.625 12.720 1.00 98.00 102 GLY A N 1
ATOM 766 C CA . GLY A 1 102 ? -1.010 1.463 13.590 1.00 98.00 102 GLY A CA 1
ATOM 767 C C . GLY A 1 102 ? -1.778 0.226 13.116 1.00 98.00 102 GLY A C 1
ATOM 768 O O . GLY A 1 102 ? -2.292 -0.517 13.948 1.00 98.00 102 GLY A O 1
ATOM 769 N N . VAL A 1 103 ? -1.899 0.034 11.800 1.00 98.69 103 VAL A N 1
ATOM 770 C CA . VAL A 1 103 ? -2.626 -1.088 11.180 1.00 98.69 103 VAL A CA 1
ATOM 771 C C . VAL A 1 103 ? -1.730 -1.860 10.214 1.00 98.69 103 VAL A C 1
ATOM 773 O O . VAL A 1 103 ? -0.741 -1.329 9.710 1.00 98.69 103 VAL A O 1
ATOM 776 N N . GLU A 1 104 ? -2.097 -3.105 9.919 1.00 98.69 104 GLU A N 1
ATOM 777 C CA . GLU A 1 104 ? -1.423 -3.920 8.906 1.00 98.69 104 GLU A CA 1
ATOM 778 C C . GLU A 1 104 ? -1.673 -3.371 7.494 1.00 98.69 104 GLU A C 1
ATOM 780 O O . GLU A 1 104 ? -2.755 -2.859 7.190 1.00 98.69 104 GLU A O 1
ATOM 785 N N . LEU A 1 105 ? -0.682 -3.501 6.609 1.00 98.56 105 LEU A N 1
ATOM 786 C CA . LEU A 1 105 ? -0.789 -3.078 5.212 1.00 98.56 105 LEU A CA 1
ATOM 787 C C . LEU A 1 105 ? -1.002 -4.272 4.281 1.00 98.56 105 LEU A C 1
ATOM 789 O O . LEU A 1 105 ? -0.194 -5.197 4.245 1.00 98.56 105 LEU A O 1
ATOM 793 N N . GLU A 1 106 ? -2.011 -4.172 3.419 1.00 98.31 106 GLU A N 1
ATOM 794 C CA . GLU A 1 106 ? -2.220 -5.073 2.288 1.00 98.31 106 GLU A CA 1
ATOM 795 C C . GLU A 1 106 ? -2.179 -4.270 0.974 1.00 98.31 106 GLU A C 1
ATOM 797 O O . GLU A 1 106 ? -3.070 -3.468 0.678 1.00 98.31 106 GLU A O 1
ATOM 802 N N . LEU A 1 107 ? -1.124 -4.463 0.177 1.00 98.31 107 LEU A N 1
ATOM 803 C CA . LEU A 1 107 ? -1.008 -3.838 -1.142 1.00 98.31 107 LEU A CA 1
ATOM 804 C C . LEU A 1 107 ? -1.770 -4.660 -2.182 1.00 98.31 107 LEU A C 1
ATOM 806 O O . LEU A 1 107 ? -1.532 -5.856 -2.324 1.00 98.31 107 LEU A O 1
ATOM 810 N N . ILE A 1 108 ? -2.642 -4.003 -2.945 1.00 98.12 108 ILE A N 1
ATOM 811 C CA . ILE A 1 108 ? -3.487 -4.633 -3.966 1.00 98.12 108 ILE A CA 1
ATOM 812 C C . ILE A 1 108 ? -3.099 -4.106 -5.346 1.00 98.12 108 ILE A C 1
ATOM 814 O O . ILE A 1 108 ? -3.043 -2.895 -5.556 1.00 98.12 108 ILE A O 1
ATOM 818 N N . GLN A 1 109 ? -2.867 -4.996 -6.311 1.00 97.31 109 GLN A N 1
ATOM 819 C CA . GLN A 1 109 ? -2.660 -4.578 -7.694 1.00 97.31 109 GLN A CA 1
ATOM 820 C C . GLN A 1 109 ? -3.961 -4.017 -8.276 1.00 97.31 109 GLN A C 1
ATOM 822 O O . GLN A 1 109 ? -4.988 -4.696 -8.280 1.00 97.31 109 GLN A O 1
ATOM 827 N N . VAL A 1 110 ? -3.905 -2.808 -8.831 1.00 96.69 110 VAL A N 1
ATOM 828 C CA . VAL A 1 110 ? -5.001 -2.236 -9.628 1.00 96.69 110 VAL A CA 1
ATOM 829 C C . VAL A 1 110 ? -4.593 -2.073 -11.088 1.00 96.69 110 VAL A C 1
ATOM 831 O O . VAL A 1 110 ? -3.408 -2.055 -11.421 1.00 96.69 110 VAL A O 1
ATOM 834 N N . THR A 1 111 ? -5.580 -1.955 -11.973 1.00 94.12 111 THR A N 1
ATOM 835 C CA . THR A 1 111 ? -5.378 -1.724 -13.408 1.00 94.12 111 THR A CA 1
ATOM 836 C C . THR A 1 111 ? -5.918 -0.358 -13.813 1.00 94.12 111 THR A C 1
ATOM 838 O O . THR A 1 111 ? -6.856 0.162 -13.204 1.00 94.12 111 THR A O 1
ATOM 841 N N . ARG A 1 112 ? -5.351 0.229 -14.871 1.00 91.38 112 ARG A N 1
ATOM 842 C CA . ARG A 1 112 ? -5.900 1.450 -15.473 1.00 91.38 112 ARG A CA 1
ATOM 843 C C . ARG A 1 112 ? -7.288 1.158 -16.053 1.00 91.38 112 ARG A C 1
ATOM 845 O O . ARG A 1 112 ? -7.509 0.090 -16.619 1.00 91.38 112 ARG A O 1
ATOM 852 N N . GLN A 1 113 ? -8.204 2.108 -15.901 1.00 85.94 113 GLN A N 1
ATOM 853 C CA . GLN A 1 113 ? -9.460 2.115 -16.646 1.00 85.94 113 GLN A CA 1
ATOM 854 C C . GLN A 1 113 ? -9.146 2.628 -18.058 1.00 85.94 113 GLN A C 1
ATOM 856 O O . GLN A 1 113 ? -8.500 3.670 -18.189 1.00 85.94 113 GLN A O 1
ATOM 861 N N . SER A 1 114 ? -9.514 1.855 -19.078 1.00 76.44 114 SER A N 1
ATOM 862 C CA . SER A 1 114 ? -9.333 2.172 -20.503 1.00 76.44 114 SER A CA 1
ATOM 863 C C . SER A 1 114 ? -10.523 2.920 -21.079 1.00 76.44 114 SER A C 1
ATOM 865 O O . SER A 1 114 ? -11.652 2.507 -20.727 1.00 76.44 114 SER A O 1
#

Secondary structure (DSSP, 8-state):
-HHHHHHHHHHHHHHTT----------------PPPPPPP---------------HHHHHHHHTEEEEEE-TEETTTEEE-TTS-EESHHHHHHHHHHHHHT-EEEEEE-----

Foldseek 3Di:
DVVVVVVVVVVVVVVVPPPPDPPDDDPDDDDDDDDDDDDDDDPPPDPPDPPPPDDPLNVQLVVQEDEDEDAQPDPQQWHQDPVRDTDHDVSVVQVVVSVVSRGHYDYDYDDDDD

pLDDT: mean 79.6, std 19.48, range [37.12, 98.69]

Sequence (114 aa):
MMKIRILALIACSFILFSFVGEGQSQEEEPVPTLVPPTLVPTAVTTPTSSLNNTSNLARVQQDGVVRIGILYSEPSFGELTIRGEVIGFDADLARAIAEAWGVELELIQVTRQS

Mean predicted aligned error: 17.81 Å

Radius of gyration: 28.44 Å; Cα contacts (8 Å, |Δi|>4): 88; chains: 1; bounding box: 71×63×50 Å

Solvent-accessible surface area (backbone atoms only — not comparable to full-atom values): 7495 Å² total; per-residue (Å²): 119,68,68,64,55,55,51,50,54,55,56,57,60,58,68,75,69,72,84,76,79,7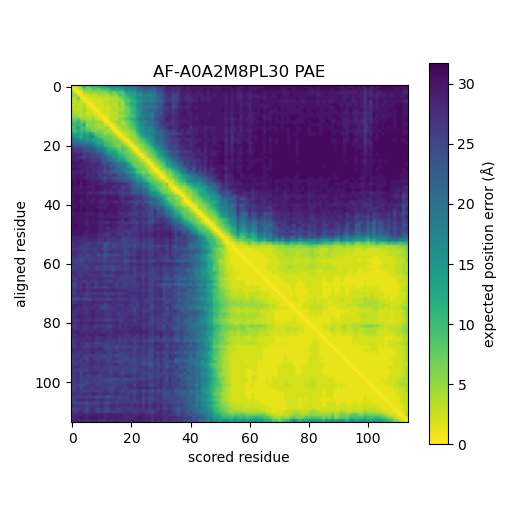9,78,79,81,76,88,73,81,82,73,93,70,85,82,74,83,82,81,78,85,76,85,76,86,70,83,82,72,83,69,79,84,70,54,68,65,60,49,32,59,72,70,40,44,44,79,47,76,42,46,49,86,37,82,72,36,18,29,62,44,100,85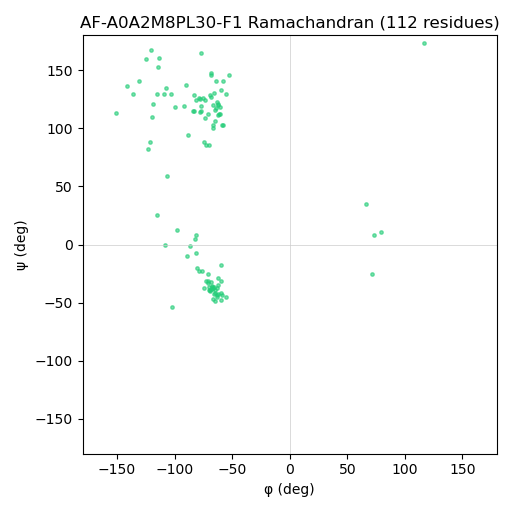,75,47,69,40,34,53,54,43,52,50,52,50,53,50,24,59,76,65,72,32,45,76,43,82,37,82,49,79,85,88,128